Protein AF-A0A7T1MAU2-F1 (afdb_monomer_lite)

Foldseek 3Di:
DPDPVVLQVLQLDPVSVLVLLLVVLCQLCCPLVVDNDPVVCVSPPDAWKWWKWFQAPVSGIDIDIDDPDDSPPQRDQVSVLCCQVPPVCVRRVNNPPPDRDDTDDQDDPVSVLCRQQVRHDPPGMDISPSSTDDDDPPD

Sequence (139 aa):
MGSYNYYKRRRSDIDSMSTDNQHMRSLIIRRHYGIQRLNQAWRSAPPPMLFFVEEGKDVQLHGHLLLPKPLGKYDSVECMTAEWKLYMTKHAKCLSRQRPPHVCSVTDAVGLIGYLTKETSSQRMALDVMASNFVSPSF

Radius of gyration: 15.32 Å; chains: 1; bounding box: 46×35×36 Å

pLDDT: mean 79.44, std 11.96, range [35.38, 93.56]

Structure (mmCIF, N/CA/C/O backbone):
data_AF-A0A7T1MAU2-F1
#
_entry.id   AF-A0A7T1MAU2-F1
#
loop_
_atom_site.group_PDB
_atom_site.id
_atom_site.type_symbol
_atom_site.label_atom_id
_atom_site.label_alt_id
_atom_site.label_comp_id
_atom_site.label_asym_id
_atom_site.label_entity_id
_atom_site.label_seq_id
_atom_site.pdbx_PDB_ins_code
_atom_site.Cartn_x
_atom_site.Cartn_y
_atom_site.Cartn_z
_atom_site.occupancy
_atom_site.B_iso_or_equiv
_atom_site.auth_seq_id
_atom_site.auth_comp_id
_atom_site.auth_asym_id
_atom_site.auth_atom_id
_atom_site.pdbx_PDB_model_num
ATOM 1 N N . MET A 1 1 ? 28.168 9.758 0.255 1.00 43.44 1 MET A N 1
ATOM 2 C CA . MET A 1 1 ? 27.524 9.267 -0.991 1.00 43.44 1 MET A CA 1
ATOM 3 C C . MET A 1 1 ? 26.687 7.975 -0.798 1.00 43.44 1 MET A C 1
ATOM 5 O O . MET A 1 1 ? 26.530 7.223 -1.747 1.00 43.44 1 MET A O 1
ATOM 9 N N . GLY A 1 2 ? 26.111 7.693 0.390 1.00 53.03 2 GLY A N 1
ATOM 10 C CA . GLY A 1 2 ? 25.666 6.320 0.741 1.00 53.03 2 GLY A CA 1
ATOM 11 C C . GLY A 1 2 ? 24.159 6.033 0.897 1.00 53.03 2 GLY A C 1
ATOM 12 O O . GLY A 1 2 ? 23.755 4.890 0.742 1.00 53.03 2 GLY A O 1
ATOM 13 N N . SER A 1 3 ? 23.295 7.021 1.171 1.00 55.84 3 SER A N 1
ATOM 14 C CA . SER A 1 3 ? 21.864 6.760 1.468 1.00 55.84 3 SER A CA 1
ATOM 15 C C . SER A 1 3 ? 20.927 6.928 0.264 1.00 55.84 3 SER A C 1
ATOM 17 O O . SER A 1 3 ? 19.944 6.199 0.150 1.00 55.84 3 SER A O 1
ATOM 19 N N . TYR A 1 4 ? 21.217 7.872 -0.635 1.00 57.12 4 TYR A N 1
ATOM 20 C CA . TYR A 1 4 ? 20.330 8.208 -1.757 1.00 57.12 4 TYR A CA 1
ATOM 21 C C . TYR A 1 4 ? 20.249 7.076 -2.796 1.00 57.12 4 TYR A C 1
ATOM 23 O O . TYR A 1 4 ? 19.180 6.783 -3.325 1.00 57.12 4 TYR A O 1
ATOM 31 N N . ASN A 1 5 ? 21.365 6.375 -3.017 1.00 68.50 5 ASN A N 1
ATOM 32 C CA . ASN A 1 5 ? 21.452 5.293 -3.998 1.00 68.50 5 ASN A CA 1
ATOM 33 C C . A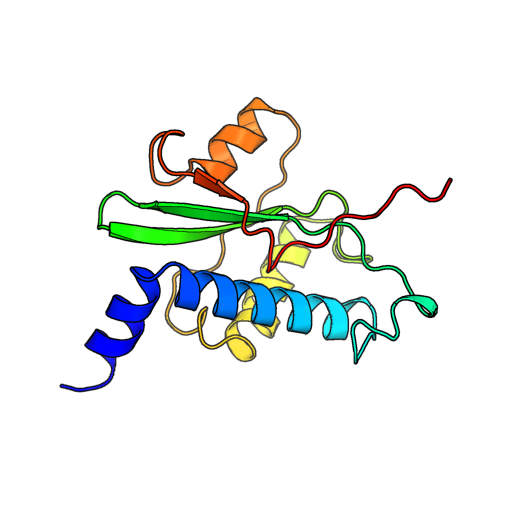SN A 1 5 ? 20.739 4.007 -3.536 1.00 68.50 5 ASN A C 1
ATOM 35 O O . ASN A 1 5 ? 20.188 3.280 -4.355 1.00 68.50 5 ASN A O 1
ATOM 39 N N . TYR A 1 6 ? 20.697 3.750 -2.222 1.00 76.00 6 TYR A N 1
ATOM 40 C CA . TYR A 1 6 ? 20.048 2.566 -1.648 1.00 76.00 6 TYR A CA 1
ATOM 41 C C . TYR A 1 6 ? 18.528 2.582 -1.858 1.00 76.00 6 TYR A C 1
ATOM 43 O O . TYR A 1 6 ? 17.970 1.650 -2.431 1.00 76.00 6 TYR A O 1
ATOM 51 N N . TYR A 1 7 ? 17.856 3.666 -1.454 1.00 72.56 7 TYR A N 1
ATOM 52 C CA . TYR A 1 7 ? 16.401 3.769 -1.608 1.00 72.56 7 TYR A CA 1
ATOM 53 C C . TYR A 1 7 ? 15.977 3.877 -3.073 1.00 72.56 7 TYR A C 1
ATOM 55 O O . TYR A 1 7 ? 14.920 3.369 -3.426 1.00 72.56 7 TYR A O 1
ATOM 63 N N . LYS A 1 8 ? 16.798 4.493 -3.935 1.00 75.19 8 LYS A N 1
ATOM 64 C CA . LYS A 1 8 ? 16.526 4.532 -5.376 1.00 75.19 8 LYS A CA 1
ATOM 65 C C . LYS A 1 8 ? 16.573 3.130 -5.995 1.00 75.19 8 LYS A C 1
ATOM 67 O O . LYS A 1 8 ? 15.644 2.773 -6.701 1.00 75.19 8 LYS A O 1
ATOM 72 N N . ARG A 1 9 ? 17.590 2.322 -5.664 1.00 79.62 9 ARG A N 1
ATOM 73 C CA . ARG A 1 9 ? 17.704 0.926 -6.128 1.00 79.62 9 ARG A CA 1
ATOM 74 C C . ARG A 1 9 ? 16.565 0.037 -5.636 1.00 79.62 9 ARG A C 1
ATOM 76 O O . ARG A 1 9 ? 16.027 -0.733 -6.415 1.00 79.62 9 ARG A O 1
ATOM 83 N N . ARG A 1 10 ? 16.163 0.171 -4.369 1.00 82.56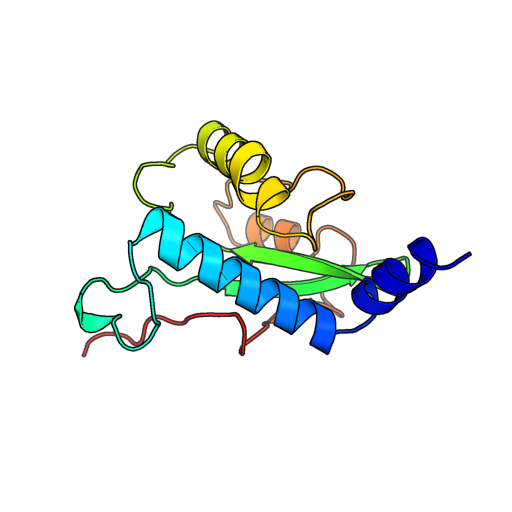 10 ARG A N 1
ATOM 84 C CA . ARG A 1 10 ? 15.008 -0.573 -3.835 1.00 82.56 10 ARG A CA 1
ATOM 85 C C . ARG A 1 10 ? 13.704 -0.245 -4.559 1.00 82.56 10 ARG A C 1
ATOM 87 O O . ARG A 1 10 ? 12.859 -1.111 -4.699 1.00 82.56 10 ARG A O 1
ATOM 94 N N . ARG A 1 11 ? 13.534 0.998 -5.015 1.00 77.88 11 ARG A N 1
ATOM 95 C CA . ARG A 1 11 ? 12.325 1.434 -5.734 1.00 77.88 11 ARG A CA 1
ATOM 96 C C . ARG A 1 11 ? 12.253 0.929 -7.169 1.00 77.88 11 ARG A C 1
ATOM 98 O O . ARG A 1 11 ? 11.183 0.987 -7.746 1.00 77.88 11 ARG A O 1
ATOM 105 N N . SER A 1 12 ? 13.353 0.460 -7.742 1.00 83.19 12 SER A N 1
ATOM 106 C CA . SER A 1 12 ? 13.364 -0.195 -9.054 1.00 83.19 12 SER A CA 1
ATOM 107 C C . SER A 1 12 ? 13.367 -1.723 -8.944 1.00 83.19 12 SER A C 1
ATOM 109 O O . SER A 1 12 ? 13.542 -2.401 -9.948 1.00 83.19 12 SER A O 1
ATOM 111 N N . ASP A 1 13 ? 13.241 -2.268 -7.731 1.00 87.31 13 ASP A N 1
ATOM 112 C CA . ASP A 1 13 ? 13.348 -3.697 -7.450 1.00 87.31 13 ASP A CA 1
ATOM 113 C C . ASP A 1 13 ? 12.010 -4.247 -6.946 1.00 87.31 13 ASP A C 1
ATOM 115 O O . ASP A 1 13 ? 11.477 -3.801 -5.925 1.00 87.31 13 ASP A O 1
ATOM 119 N N . ILE A 1 14 ? 11.455 -5.211 -7.682 1.00 87.56 14 ILE A N 1
ATOM 120 C CA . ILE A 1 14 ? 10.114 -5.748 -7.425 1.00 87.56 14 ILE A CA 1
ATOM 121 C C . ILE A 1 14 ? 10.048 -6.514 -6.101 1.00 87.56 14 ILE A C 1
ATOM 123 O O . ILE A 1 14 ? 9.069 -6.385 -5.366 1.00 87.56 14 ILE A O 1
ATOM 127 N N . ASP A 1 15 ? 11.117 -7.223 -5.739 1.00 89.44 15 ASP A N 1
ATOM 128 C CA . ASP A 1 15 ? 11.196 -7.990 -4.494 1.00 89.44 15 ASP A CA 1
ATOM 129 C C . ASP A 1 15 ? 11.262 -7.061 -3.277 1.00 89.44 15 ASP A C 1
ATOM 131 O O . ASP A 1 15 ? 10.584 -7.273 -2.262 1.00 89.44 15 ASP A O 1
ATOM 135 N N . SER A 1 16 ? 12.033 -5.976 -3.385 1.00 89.50 16 SER A N 1
ATOM 136 C CA . SER A 1 16 ? 12.057 -4.909 -2.385 1.00 89.50 16 SER A CA 1
ATOM 137 C C . SER A 1 16 ? 10.688 -4.249 -2.232 1.00 89.50 16 SER A C 1
ATOM 139 O O . SER A 1 16 ? 10.259 -4.039 -1.096 1.00 89.50 16 SER A O 1
ATOM 141 N N . MET A 1 17 ? 9.987 -3.970 -3.338 1.00 88.56 17 MET A N 1
ATOM 142 C CA . MET A 1 17 ? 8.627 -3.422 -3.305 1.00 88.56 17 MET A CA 1
ATOM 143 C C . MET A 1 17 ? 7.649 -4.392 -2.634 1.00 88.56 17 MET A C 1
ATOM 145 O O . MET A 1 17 ? 6.891 -3.980 -1.757 1.00 88.56 17 MET A O 1
ATOM 149 N N . SER A 1 18 ? 7.705 -5.685 -2.964 1.00 90.75 18 SER A N 1
ATOM 150 C CA . SER A 1 18 ? 6.831 -6.683 -2.339 1.00 90.75 18 SER A CA 1
ATOM 151 C C . SER A 1 18 ? 7.107 -6.845 -0.846 1.00 90.75 18 SER A C 1
ATOM 153 O O . SER A 1 18 ? 6.185 -6.936 -0.032 1.00 90.75 18 SER A O 1
ATOM 155 N N . THR A 1 19 ? 8.376 -6.787 -0.441 1.00 91.75 19 THR A N 1
ATOM 156 C CA . THR A 1 19 ? 8.757 -6.783 0.978 1.00 91.75 19 THR A CA 1
ATOM 157 C C . THR A 1 19 ? 8.182 -5.565 1.704 1.00 91.75 19 THR A C 1
ATOM 159 O O . THR A 1 19 ? 7.638 -5.689 2.806 1.00 91.75 19 THR A O 1
ATOM 162 N N . ASP A 1 20 ? 8.271 -4.387 1.083 1.00 89.69 20 ASP A N 1
ATOM 163 C CA . ASP A 1 20 ? 7.724 -3.155 1.638 1.00 89.69 20 ASP A CA 1
ATOM 164 C C . ASP A 1 20 ? 6.187 -3.255 1.739 1.00 89.69 20 ASP A C 1
ATOM 166 O O . ASP A 1 20 ? 5.638 -2.996 2.810 1.00 89.69 20 ASP A O 1
ATOM 170 N N . ASN A 1 21 ? 5.490 -3.746 0.708 1.00 91.75 21 ASN A N 1
ATOM 171 C CA . ASN A 1 21 ? 4.040 -3.984 0.721 1.00 91.75 21 ASN A CA 1
ATOM 172 C C . ASN A 1 21 ? 3.606 -4.974 1.820 1.00 91.75 21 ASN A C 1
ATOM 174 O O . ASN A 1 21 ? 2.644 -4.723 2.550 1.00 91.75 21 ASN A O 1
ATOM 178 N N . GLN A 1 22 ? 4.335 -6.075 2.020 1.00 90.62 22 GLN A N 1
ATOM 179 C CA . GLN A 1 22 ? 4.073 -7.021 3.115 1.00 90.62 22 GLN A CA 1
ATOM 180 C C . GLN A 1 22 ? 4.235 -6.367 4.494 1.00 90.62 22 GLN A C 1
ATOM 182 O O . GLN A 1 22 ? 3.467 -6.645 5.429 1.00 90.62 22 GLN A O 1
ATOM 187 N N . HIS A 1 23 ? 5.218 -5.474 4.633 1.00 90.50 23 HIS A N 1
ATOM 188 C CA . HIS A 1 23 ? 5.395 -4.676 5.838 1.00 90.50 23 HIS A CA 1
ATOM 189 C C . HIS A 1 23 ? 4.213 -3.718 6.054 1.00 90.50 23 HIS A C 1
ATOM 191 O O . HIS A 1 23 ? 3.687 -3.653 7.171 1.00 90.50 23 HIS A O 1
ATOM 197 N N . MET A 1 24 ? 3.732 -3.060 4.992 1.00 90.31 24 MET A N 1
ATOM 198 C CA . MET A 1 24 ? 2.532 -2.213 5.022 1.00 90.31 24 MET A CA 1
ATOM 199 C C . MET A 1 24 ? 1.309 -2.990 5.495 1.00 90.31 24 MET A C 1
ATOM 201 O O . MET A 1 24 ? 0.665 -2.581 6.463 1.00 90.31 24 MET A O 1
ATOM 205 N N . ARG A 1 25 ? 1.034 -4.149 4.881 1.00 89.50 25 ARG A N 1
ATOM 206 C CA . ARG A 1 25 ? -0.043 -5.056 5.298 1.00 89.50 25 ARG A CA 1
ATOM 207 C C . ARG A 1 25 ? 0.048 -5.350 6.795 1.00 89.50 25 ARG A C 1
ATOM 209 O O . ARG A 1 25 ? -0.933 -5.226 7.523 1.00 89.50 25 ARG A O 1
ATOM 216 N N . SER A 1 26 ? 1.236 -5.712 7.273 1.00 88.00 26 SER A N 1
ATOM 217 C CA . SER A 1 26 ? 1.458 -6.085 8.675 1.00 88.00 26 SER A CA 1
ATOM 218 C C . SER A 1 26 ? 1.239 -4.921 9.648 1.00 88.00 26 SER A C 1
ATOM 220 O O . SER A 1 26 ? 0.811 -5.129 10.784 1.00 88.00 26 SER A O 1
ATOM 222 N N . LEU A 1 27 ? 1.550 -3.689 9.243 1.00 89.62 27 LEU A N 1
ATOM 223 C CA . LEU A 1 27 ? 1.255 -2.490 10.028 1.00 89.62 27 LEU A CA 1
ATOM 224 C C . LEU A 1 27 ? -0.251 -2.217 10.086 1.00 89.62 27 LEU A C 1
ATOM 226 O O . LEU A 1 27 ? -0.777 -2.050 11.184 1.00 89.62 27 LEU A O 1
ATOM 230 N N . ILE A 1 28 ? -0.940 -2.253 8.941 1.00 88.00 28 ILE A N 1
ATOM 231 C CA . ILE A 1 28 ? -2.392 -2.030 8.851 1.00 88.00 28 ILE A CA 1
ATOM 232 C C . ILE A 1 28 ? -3.140 -3.045 9.720 1.00 88.00 28 ILE A C 1
ATOM 234 O O . ILE A 1 28 ? -3.952 -2.673 10.566 1.00 88.00 28 ILE A O 1
ATOM 238 N N . ILE A 1 29 ? -2.814 -4.330 9.568 1.00 85.38 29 ILE A N 1
ATOM 239 C CA . ILE A 1 29 ? -3.449 -5.426 10.307 1.00 85.38 29 ILE A CA 1
ATOM 240 C C . ILE A 1 29 ? -3.283 -5.250 11.821 1.00 85.38 29 ILE A C 1
ATOM 242 O O . ILE A 1 29 ? -4.259 -5.315 12.571 1.00 85.38 29 ILE A O 1
ATOM 246 N N . ARG A 1 30 ? -2.062 -4.958 12.283 1.00 86.12 30 ARG A N 1
ATOM 247 C CA . ARG A 1 30 ? -1.795 -4.730 13.710 1.00 86.12 30 ARG A CA 1
ATOM 248 C C . ARG A 1 30 ? -2.528 -3.508 14.246 1.00 86.12 30 ARG A C 1
ATOM 250 O O . ARG A 1 30 ? -3.086 -3.565 15.338 1.00 86.12 30 ARG A O 1
ATOM 257 N N . ARG A 1 31 ? -2.517 -2.411 13.488 1.00 86.25 31 ARG A N 1
ATOM 258 C CA . ARG A 1 31 ? -3.059 -1.116 13.905 1.00 86.25 31 ARG A CA 1
ATOM 259 C C . ARG A 1 31 ? -4.583 -1.105 13.966 1.00 86.25 31 ARG A C 1
ATOM 261 O O . ARG A 1 31 ? -5.132 -0.563 14.923 1.00 86.25 31 ARG A O 1
ATOM 268 N N . HIS A 1 32 ? -5.239 -1.674 12.958 1.00 83.88 32 HIS A N 1
ATOM 269 C CA . HIS A 1 32 ? -6.687 -1.552 12.770 1.00 83.88 32 HIS A CA 1
ATOM 270 C C . HIS A 1 32 ? -7.471 -2.780 13.227 1.00 83.88 32 HIS A C 1
ATOM 272 O O . HIS A 1 32 ? -8.636 -2.642 13.586 1.00 83.88 32 HIS A O 1
ATOM 278 N N . TYR A 1 33 ? -6.841 -3.956 13.268 1.00 79.38 33 TYR A N 1
ATOM 279 C CA . TYR A 1 33 ? -7.518 -5.211 13.616 1.00 79.38 33 TYR A CA 1
ATOM 280 C C . TYR A 1 33 ? -6.970 -5.851 14.893 1.00 79.38 33 TYR A C 1
ATOM 282 O O . TYR A 1 33 ? -7.498 -6.863 15.342 1.00 79.38 33 TYR A O 1
ATOM 290 N N . GLY A 1 34 ? -5.911 -5.290 15.492 1.00 78.56 34 GLY A N 1
ATOM 291 C CA . GLY A 1 34 ? -5.298 -5.826 16.713 1.00 78.56 34 GLY A CA 1
ATOM 292 C C . GLY A 1 34 ? -4.626 -7.193 16.527 1.00 78.56 34 GLY A C 1
ATOM 293 O O . GLY A 1 34 ? -4.253 -7.841 17.504 1.00 78.56 34 GLY A O 1
ATOM 294 N N . ILE A 1 35 ? -4.454 -7.645 15.283 1.00 78.75 35 ILE A N 1
ATOM 295 C CA . ILE A 1 35 ? -3.890 -8.956 14.959 1.00 78.75 35 ILE A CA 1
ATOM 296 C C . ILE A 1 35 ? -2.367 -8.829 14.940 1.00 78.75 35 ILE A C 1
ATOM 298 O O . ILE A 1 35 ? -1.786 -8.230 14.036 1.00 78.75 35 ILE A O 1
ATOM 302 N N . GLN A 1 36 ? -1.701 -9.397 15.943 1.00 74.38 36 GLN A N 1
ATOM 303 C CA . GLN A 1 36 ? -0.239 -9.343 16.051 1.00 74.38 36 GLN A CA 1
ATOM 304 C C . GLN A 1 36 ? 0.467 -10.326 15.113 1.00 74.38 36 GLN A C 1
ATOM 306 O O . GLN A 1 36 ? 1.610 -10.086 14.720 1.00 74.38 36 GLN A O 1
ATOM 311 N N . ARG A 1 37 ? -0.200 -11.433 14.765 1.00 68.06 37 ARG A N 1
ATOM 312 C CA . ARG A 1 37 ? 0.319 -12.500 13.900 1.00 68.06 37 ARG A CA 1
ATOM 313 C C . ARG A 1 37 ? -0.790 -12.996 12.974 1.00 68.06 37 ARG A C 1
ATOM 315 O O . ARG A 1 37 ? -1.906 -13.201 13.433 1.00 68.06 37 ARG A O 1
ATOM 322 N N . LEU A 1 38 ? -0.486 -13.235 11.696 1.00 63.12 38 LEU A N 1
ATOM 323 C CA . LEU A 1 38 ? -1.479 -13.686 10.702 1.00 63.12 38 LEU A CA 1
ATOM 324 C C . LEU A 1 38 ? -2.138 -15.028 11.070 1.00 63.12 38 LEU A C 1
ATOM 326 O O . LEU A 1 38 ? -3.307 -15.237 10.771 1.00 63.12 38 LEU A O 1
ATOM 330 N N . ASN A 1 39 ? -1.444 -15.899 11.808 1.00 65.50 39 ASN A N 1
ATOM 331 C CA . ASN A 1 39 ? -2.020 -17.142 12.335 1.00 65.50 39 ASN A CA 1
ATOM 332 C C . ASN A 1 39 ? -3.052 -16.928 13.466 1.00 65.50 39 ASN A C 1
ATOM 334 O O . ASN A 1 39 ? -3.638 -17.892 13.949 1.00 65.50 39 ASN A O 1
ATOM 338 N N . GLN A 1 40 ? -3.287 -15.682 13.891 1.00 63.56 40 GLN A N 1
ATOM 339 C CA . GLN A 1 40 ? -4.366 -15.290 14.801 1.00 63.56 40 GLN A CA 1
ATOM 340 C C . GLN A 1 40 ? -5.593 -14.728 14.066 1.00 63.56 40 GLN A C 1
ATOM 342 O O . GLN A 1 40 ? -6.472 -14.163 14.713 1.00 63.56 40 GLN A O 1
ATOM 347 N N . ALA A 1 41 ? -5.686 -14.896 12.739 1.00 59.91 41 ALA A N 1
ATOM 348 C CA . ALA A 1 41 ? -6.836 -14.459 11.936 1.00 59.91 41 ALA A CA 1
ATOM 349 C C . ALA A 1 41 ? -8.183 -15.055 12.400 1.00 59.91 41 ALA A C 1
ATOM 351 O O . ALA A 1 41 ? -9.237 -14.515 12.089 1.00 59.91 41 ALA A O 1
ATOM 352 N N . TRP A 1 42 ? -8.165 -16.117 13.213 1.00 60.47 42 TRP A N 1
ATOM 353 C CA . TRP A 1 42 ? -9.349 -16.657 13.889 1.00 60.47 42 TRP A CA 1
ATOM 354 C C . TRP A 1 42 ? -9.988 -15.692 14.906 1.00 60.47 42 TRP A C 1
ATOM 356 O O . TRP A 1 42 ? -11.150 -15.866 15.253 1.00 60.47 42 TRP A O 1
ATOM 366 N N . ARG A 1 43 ? -9.259 -14.678 15.400 1.00 60.38 43 ARG A N 1
ATOM 367 C CA . ARG A 1 43 ? -9.797 -13.654 16.322 1.00 60.38 43 ARG A CA 1
ATOM 368 C C . ARG A 1 43 ? -10.527 -12.524 15.603 1.00 60.38 43 ARG A C 1
ATOM 370 O O . ARG A 1 43 ? -11.369 -11.865 16.200 1.00 60.38 43 ARG A O 1
ATOM 377 N N . SER A 1 44 ? -10.139 -12.259 14.362 1.00 62.94 44 SER A N 1
ATOM 378 C CA . SER A 1 44 ? -10.689 -11.219 13.499 1.00 62.94 44 SER A CA 1
ATOM 379 C C . SER A 1 44 ? -10.149 -11.468 12.094 1.00 62.94 44 SER A C 1
ATOM 381 O O . SER A 1 44 ? -8.936 -11.596 11.918 1.00 62.94 44 SER A O 1
ATOM 383 N N . ALA A 1 45 ? -11.027 -11.570 11.098 1.00 68.75 45 ALA A N 1
ATOM 384 C CA . ALA A 1 45 ? -10.602 -11.680 9.711 1.00 68.75 45 ALA A CA 1
ATOM 385 C C . ALA A 1 45 ? -10.368 -10.261 9.165 1.00 68.75 45 ALA A C 1
ATOM 387 O O . ALA A 1 45 ? -11.325 -9.483 9.086 1.00 68.75 45 ALA A O 1
ATOM 388 N N . PRO A 1 46 ? -9.129 -9.879 8.799 1.00 72.31 46 PRO A N 1
ATOM 389 C CA . PRO A 1 46 ? -8.916 -8.606 8.127 1.00 72.31 46 PRO A CA 1
ATOM 390 C C . PRO A 1 46 ? -9.653 -8.632 6.776 1.00 72.31 46 PRO A C 1
ATOM 392 O O . PRO A 1 46 ? -9.692 -9.685 6.127 1.00 72.31 46 PRO A O 1
ATOM 395 N N . PRO A 1 47 ? -10.236 -7.507 6.323 1.00 75.75 47 PRO A N 1
ATOM 396 C CA . PRO A 1 47 ? -10.855 -7.436 5.010 1.00 75.75 47 PRO A CA 1
ATOM 397 C C . PRO A 1 47 ? -9.802 -7.690 3.928 1.00 75.75 47 PRO A C 1
ATOM 399 O O . PRO A 1 47 ? -8.598 -7.586 4.202 1.00 75.75 47 PRO A O 1
ATOM 402 N N . PRO A 1 48 ? -10.232 -7.995 2.692 1.00 85.06 48 PRO A N 1
ATOM 403 C CA . PRO A 1 48 ? -9.291 -8.126 1.598 1.00 85.06 48 PRO A CA 1
ATOM 404 C C . PRO A 1 48 ? -8.485 -6.833 1.447 1.00 85.06 48 PRO A C 1
ATOM 406 O O . PRO A 1 48 ? -9.037 -5.738 1.538 1.00 85.06 48 PRO A O 1
ATOM 409 N N . MET A 1 49 ? -7.187 -6.958 1.215 1.00 89.94 49 MET A N 1
ATOM 410 C CA . MET A 1 49 ? -6.314 -5.851 0.840 1.00 89.94 49 MET A CA 1
ATOM 411 C C . MET A 1 49 ? -5.513 -6.315 -0.361 1.00 89.94 49 MET A C 1
ATOM 413 O O . MET A 1 49 ? -4.836 -7.345 -0.309 1.00 89.94 49 MET A O 1
ATOM 417 N N . LEU A 1 50 ? -5.632 -5.570 -1.453 1.00 92.19 50 LEU A N 1
AT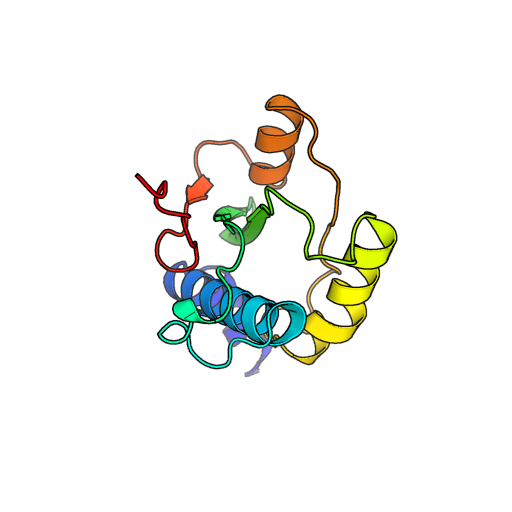OM 418 C CA . LEU A 1 50 ? -4.998 -5.921 -2.713 1.00 92.19 50 LEU A CA 1
ATOM 419 C C . LEU A 1 50 ? -3.885 -4.920 -2.978 1.00 92.19 50 LEU A C 1
ATOM 421 O O . LEU A 1 50 ? -4.133 -3.719 -3.095 1.00 92.19 50 LEU A O 1
ATOM 425 N N . PHE A 1 51 ? -2.662 -5.426 -3.032 1.00 93.56 51 PHE A N 1
ATOM 426 C CA . PHE A 1 51 ? -1.485 -4.639 -3.357 1.00 93.56 51 PHE A CA 1
ATOM 427 C C . PHE A 1 51 ? -1.159 -4.834 -4.829 1.00 93.56 51 PHE A C 1
ATOM 429 O O . PHE A 1 51 ? -1.061 -5.965 -5.299 1.00 93.56 51 PHE A O 1
ATOM 436 N N . PHE A 1 52 ? -0.966 -3.737 -5.547 1.00 91.75 52 PHE A N 1
ATOM 437 C CA . PHE A 1 52 ? -0.504 -3.754 -6.927 1.00 91.75 52 PHE A CA 1
ATOM 438 C C . PHE A 1 52 ? 0.804 -2.991 -7.033 1.00 91.75 52 PHE A C 1
ATOM 440 O O . PHE A 1 52 ? 1.077 -2.076 -6.254 1.00 91.75 52 PHE A O 1
ATOM 447 N N . VAL A 1 53 ? 1.605 -3.373 -8.015 1.00 89.88 53 VAL A N 1
ATOM 448 C CA . VAL A 1 53 ? 2.824 -2.674 -8.384 1.00 89.88 53 VAL A CA 1
ATOM 449 C C . VAL A 1 53 ? 2.701 -2.226 -9.831 1.00 89.88 53 VAL A C 1
ATOM 451 O O . VAL A 1 53 ? 2.352 -3.017 -10.702 1.00 89.88 53 VAL A O 1
ATOM 454 N N . GLU A 1 54 ? 2.984 -0.953 -10.071 1.00 87.69 54 GLU A N 1
ATOM 455 C CA . GLU A 1 54 ? 3.023 -0.331 -11.390 1.00 87.69 54 GLU A CA 1
ATOM 456 C C . GLU A 1 54 ? 4.445 0.167 -11.671 1.00 87.69 54 GLU A C 1
ATOM 458 O O . GLU A 1 54 ? 5.031 0.859 -10.840 1.00 87.69 54 GLU A O 1
ATOM 463 N N . GLU A 1 55 ? 5.023 -0.148 -12.828 1.00 83.00 55 GLU A N 1
ATOM 464 C CA . GLU A 1 55 ? 6.301 0.448 -13.233 1.00 83.00 55 GLU A CA 1
ATOM 465 C C . GLU A 1 55 ? 6.080 1.823 -13.869 1.00 83.00 55 GLU A C 1
ATOM 467 O O . GLU A 1 55 ? 5.521 1.903 -14.954 1.00 83.00 55 GLU A O 1
ATOM 472 N N . GLY A 1 56 ? 6.552 2.880 -13.203 1.00 75.12 56 GLY A N 1
ATOM 473 C CA . GLY A 1 56 ? 6.533 4.286 -13.613 1.00 75.12 56 GLY A CA 1
ATOM 474 C C . GLY A 1 56 ? 7.410 4.616 -14.828 1.00 75.12 56 GLY A C 1
ATOM 475 O O . GLY A 1 56 ? 8.337 3.882 -15.173 1.00 75.12 56 GLY A O 1
ATOM 476 N N . LYS A 1 57 ? 7.196 5.796 -15.432 1.00 69.75 57 LYS A N 1
ATOM 477 C CA . LYS A 1 57 ? 7.976 6.286 -16.596 1.00 69.75 57 LYS A CA 1
ATOM 478 C C . LYS A 1 57 ? 9.488 6.390 -16.341 1.00 69.75 57 LYS A C 1
ATOM 480 O O . LYS A 1 57 ? 10.268 6.254 -17.276 1.00 69.75 57 LYS A O 1
ATOM 485 N N . ASP A 1 58 ? 9.893 6.581 -15.085 1.00 67.50 58 ASP A N 1
ATOM 486 C CA . ASP A 1 58 ? 11.294 6.734 -14.667 1.00 67.50 58 ASP A CA 1
ATOM 487 C C . ASP A 1 58 ? 11.922 5.429 -14.122 1.00 67.50 58 ASP A C 1
ATOM 489 O O . ASP A 1 58 ? 12.871 5.483 -13.333 1.00 67.50 58 ASP A O 1
ATOM 493 N N . VAL A 1 59 ? 11.386 4.253 -14.491 1.00 68.62 59 VAL A N 1
ATOM 494 C CA . VAL A 1 59 ? 11.818 2.918 -13.997 1.00 68.62 59 VAL A CA 1
ATOM 495 C C . VAL A 1 59 ? 11.639 2.764 -12.473 1.00 68.62 59 VAL A C 1
ATOM 497 O O . VAL A 1 59 ? 12.239 1.912 -11.818 1.00 68.62 59 VAL A O 1
ATOM 500 N N . GLN A 1 60 ? 10.826 3.629 -11.862 1.00 77.94 60 GLN A N 1
ATOM 501 C CA . GLN A 1 60 ? 10.463 3.532 -10.451 1.00 77.94 60 GLN A CA 1
ATOM 502 C C . GLN A 1 60 ? 9.153 2.778 -10.330 1.00 77.94 60 GLN A C 1
ATOM 504 O O . GLN A 1 60 ? 8.179 3.114 -10.990 1.00 77.94 60 GLN A O 1
ATOM 509 N N . LEU A 1 61 ? 9.125 1.778 -9.464 1.00 84.81 61 LEU A N 1
ATOM 510 C CA . LEU A 1 61 ? 7.917 1.057 -9.123 1.00 84.81 61 LEU A CA 1
ATOM 511 C C . LEU A 1 61 ? 7.061 1.908 -8.176 1.00 84.81 61 LEU A C 1
ATOM 513 O O . LEU A 1 61 ? 7.564 2.525 -7.230 1.00 84.81 61 LEU A O 1
ATOM 517 N N . HIS A 1 62 ? 5.757 1.895 -8.412 1.00 85.94 62 HIS A N 1
ATOM 518 C CA . HIS A 1 62 ? 4.726 2.530 -7.608 1.00 85.94 62 HIS A CA 1
ATOM 519 C C . HIS A 1 62 ? 3.852 1.449 -6.982 1.00 85.94 62 HIS A C 1
ATOM 521 O O . HIS A 1 62 ? 3.371 0.550 -7.666 1.00 85.94 62 HIS A O 1
ATOM 527 N N . GLY A 1 63 ? 3.672 1.528 -5.665 1.00 88.50 63 GLY A N 1
ATOM 528 C CA . GLY A 1 63 ? 2.773 0.647 -4.932 1.00 88.50 63 GLY A CA 1
ATOM 529 C C . GLY A 1 63 ? 1.376 1.249 -4.857 1.00 88.50 63 GLY A C 1
ATOM 530 O O . GLY A 1 63 ? 1.217 2.407 -4.467 1.00 88.50 63 GLY A O 1
ATOM 531 N N . HIS A 1 64 ? 0.372 0.442 -5.171 1.00 91.62 64 HIS A N 1
ATOM 532 C CA . HIS A 1 64 ? -1.039 0.773 -5.019 1.00 91.62 64 HIS A CA 1
ATOM 533 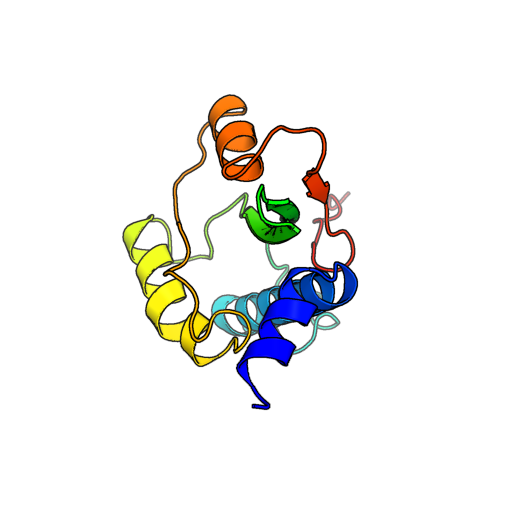C C . HIS A 1 64 ? -1.664 -0.165 -3.995 1.00 91.62 64 HIS A C 1
ATOM 535 O O . HIS A 1 64 ? -1.417 -1.369 -4.017 1.00 91.62 64 HIS A O 1
ATOM 541 N N . LEU A 1 65 ? -2.491 0.380 -3.109 1.00 92.19 65 LEU A N 1
ATOM 542 C CA . LEU A 1 65 ? -3.242 -0.397 -2.131 1.00 92.19 65 LEU A CA 1
ATOM 543 C C . LEU A 1 65 ? -4.729 -0.164 -2.360 1.00 92.19 65 LEU A C 1
ATOM 545 O O . LEU A 1 65 ? -5.232 0.936 -2.136 1.00 92.19 65 LEU A O 1
ATOM 549 N N . LEU A 1 66 ? -5.431 -1.222 -2.748 1.00 91.75 66 LEU A N 1
ATOM 550 C CA . LEU A 1 66 ? -6.878 -1.225 -2.847 1.00 91.75 66 LEU A CA 1
ATOM 551 C C . LEU A 1 66 ? -7.493 -1.856 -1.598 1.00 91.75 66 LEU A C 1
ATOM 553 O O . LEU A 1 66 ? -7.173 -2.985 -1.215 1.00 91.75 66 LEU A O 1
ATOM 557 N N . LEU A 1 67 ? -8.420 -1.115 -0.998 1.00 88.62 67 LEU A N 1
ATOM 558 C CA . LEU A 1 67 ? -9.220 -1.533 0.144 1.00 88.62 67 LEU A CA 1
ATOM 559 C C . LEU A 1 67 ? -10.687 -1.608 -0.301 1.00 88.62 67 LEU A C 1
ATOM 561 O O . LEU A 1 67 ? -11.331 -0.567 -0.420 1.00 88.62 67 LEU A O 1
ATOM 565 N N . PRO A 1 68 ? -11.247 -2.808 -0.545 1.00 83.00 68 PRO A N 1
ATOM 566 C CA . PRO A 1 68 ? -12.648 -2.967 -0.945 1.00 83.00 68 PRO A CA 1
ATOM 567 C C . PRO A 1 68 ? -13.641 -2.514 0.128 1.00 83.00 68 PRO A C 1
ATOM 569 O O . PRO A 1 68 ? -14.810 -2.278 -0.162 1.00 83.00 68 PRO A O 1
ATOM 572 N N . LYS A 1 69 ? -13.189 -2.433 1.384 1.00 78.38 69 LYS A N 1
ATOM 573 C CA . LYS A 1 69 ? -13.941 -1.866 2.499 1.00 78.38 69 LYS A CA 1
ATOM 574 C C . LYS A 1 69 ? -13.038 -0.926 3.300 1.00 78.38 69 LYS A C 1
ATOM 576 O O . LYS A 1 69 ? -11.859 -1.249 3.472 1.00 78.38 69 LYS A O 1
ATOM 581 N N . PRO A 1 70 ? -13.573 0.188 3.824 1.00 73.12 70 PRO A N 1
ATOM 582 C CA . PRO A 1 70 ? -12.821 1.072 4.706 1.00 73.12 70 PRO A CA 1
ATOM 583 C C . PRO A 1 70 ? -12.313 0.348 5.965 1.00 73.12 70 PRO A C 1
ATOM 585 O O . PRO A 1 70 ? -12.895 -0.644 6.414 1.00 73.12 70 PRO A O 1
ATOM 588 N N . LEU A 1 71 ? -11.228 0.855 6.562 1.00 74.88 71 LEU A N 1
ATOM 589 C CA . LEU A 1 71 ? -10.569 0.258 7.735 1.00 74.88 71 LEU A CA 1
ATOM 590 C C . LEU A 1 71 ? -11.339 0.548 9.036 1.00 74.88 71 LEU A C 1
ATOM 592 O O . LEU A 1 71 ? -10.851 1.238 9.930 1.00 74.88 71 LEU A O 1
ATOM 596 N N . GLY A 1 72 ? -12.563 0.041 9.163 1.00 71.62 72 GLY A N 1
ATOM 597 C CA . GLY A 1 72 ? -13.414 0.303 10.326 1.00 71.62 72 GLY A CA 1
ATOM 598 C C . GLY A 1 72 ? -13.844 1.771 10.384 1.00 71.62 72 GLY A C 1
ATOM 599 O O . GLY A 1 72 ? -14.612 2.211 9.541 1.00 71.62 72 GLY A O 1
ATOM 600 N N . LYS A 1 73 ? -13.338 2.531 11.365 1.00 70.19 73 LYS A N 1
ATOM 601 C CA . LYS A 1 73 ? -13.742 3.926 11.650 1.00 70.19 73 LYS A CA 1
ATOM 602 C C . LYS A 1 73 ? -13.211 4.996 10.679 1.00 70.19 73 LYS A C 1
ATOM 604 O O . LYS A 1 73 ? -13.417 6.177 10.923 1.00 70.19 73 LYS A O 1
ATOM 609 N N . TYR A 1 74 ? -12.441 4.606 9.665 1.00 74.44 74 TYR A N 1
ATOM 610 C CA . TYR A 1 74 ? -11.876 5.523 8.669 1.00 74.44 74 TYR A CA 1
ATOM 611 C C . TYR A 1 74 ? -12.710 5.422 7.393 1.00 74.44 74 TYR A C 1
ATOM 613 O O . TYR A 1 74 ? -12.284 4.793 6.431 1.00 74.44 74 TYR A O 1
ATOM 621 N N . ASP A 1 75 ? -13.921 5.969 7.435 1.00 77.69 75 ASP A N 1
ATOM 622 C CA . ASP A 1 75 ? -14.947 5.886 6.388 1.00 77.69 75 ASP A CA 1
ATOM 623 C C . ASP A 1 75 ? -14.886 7.029 5.360 1.00 77.69 75 ASP A C 1
ATOM 625 O O . ASP A 1 75 ? -15.574 6.979 4.343 1.00 77.69 75 ASP A O 1
ATOM 629 N N . SER A 1 76 ? -14.024 8.022 5.587 1.00 84.38 76 SER A N 1
ATOM 630 C CA . SER A 1 76 ? -13.789 9.148 4.682 1.00 84.38 76 SER A CA 1
ATOM 631 C C . SER A 1 76 ? -12.358 9.183 4.143 1.00 84.38 76 SER A C 1
ATOM 633 O O . SER A 1 76 ? -11.403 8.697 4.766 1.00 84.38 76 SER A O 1
ATOM 635 N N . VAL A 1 77 ? -12.196 9.807 2.973 1.00 86.94 77 VAL A N 1
ATOM 636 C CA . VAL A 1 77 ? -10.887 10.031 2.344 1.00 86.94 77 VAL A CA 1
ATOM 637 C C . VAL A 1 77 ? -9.998 10.873 3.256 1.00 86.94 77 VAL A C 1
ATOM 639 O O . VAL A 1 77 ? -8.809 10.587 3.391 1.00 86.94 77 VAL A O 1
ATOM 642 N N . GLU A 1 78 ? -10.563 11.867 3.934 1.00 87.88 78 GLU A N 1
ATOM 643 C CA . GLU A 1 78 ? -9.861 12.773 4.839 1.00 87.88 78 GLU A CA 1
ATOM 644 C C . GLU A 1 78 ? -9.290 12.019 6.043 1.00 87.88 78 GLU A C 1
ATOM 646 O O . GLU A 1 78 ? -8.096 12.130 6.341 1.00 87.88 78 GLU A O 1
ATOM 651 N N . CYS A 1 79 ? -10.113 11.200 6.707 1.00 87.12 79 CYS A N 1
ATOM 652 C CA . CYS A 1 79 ? -9.679 10.397 7.848 1.00 87.12 79 CYS A CA 1
ATOM 653 C C . CYS A 1 79 ? -8.599 9.391 7.440 1.00 87.12 79 CYS A C 1
ATOM 655 O O . CYS A 1 79 ? -7.596 9.234 8.143 1.00 87.12 79 CYS A O 1
ATOM 657 N N . MET A 1 80 ? -8.774 8.734 6.293 1.00 87.06 80 MET A N 1
ATOM 658 C CA . MET A 1 80 ? -7.816 7.748 5.803 1.00 87.06 80 MET A CA 1
ATOM 659 C C . MET A 1 80 ? -6.496 8.413 5.374 1.00 87.06 80 MET A C 1
ATOM 661 O O . MET A 1 80 ? -5.420 7.906 5.690 1.00 87.06 80 MET A O 1
ATOM 665 N N . THR A 1 81 ? -6.554 9.599 4.759 1.00 88.31 81 THR A N 1
ATOM 666 C CA . THR A 1 81 ? -5.375 10.425 4.438 1.00 88.31 81 THR A CA 1
ATOM 667 C C . THR A 1 81 ? -4.613 10.827 5.697 1.00 88.31 81 THR A C 1
ATOM 669 O O . THR A 1 81 ? -3.383 10.745 5.730 1.00 88.31 81 THR A O 1
ATOM 672 N N . ALA A 1 82 ? -5.322 11.245 6.749 1.00 87.12 82 ALA A N 1
ATOM 673 C CA . ALA A 1 82 ? -4.708 11.628 8.014 1.00 87.12 82 ALA A CA 1
ATOM 674 C C . ALA A 1 82 ? -3.990 10.445 8.686 1.00 87.12 82 ALA A C 1
ATOM 676 O O . ALA A 1 82 ? -2.838 10.598 9.097 1.00 87.12 82 ALA A O 1
ATOM 677 N N . GLU A 1 83 ? -4.612 9.260 8.743 1.00 85.06 83 GLU A N 1
ATOM 678 C CA . GLU A 1 83 ? -3.973 8.049 9.288 1.00 85.06 83 GLU A CA 1
ATOM 679 C C . GLU A 1 83 ? -2.719 7.672 8.487 1.00 85.06 83 GLU A C 1
ATOM 681 O O . GLU A 1 83 ? -1.654 7.432 9.065 1.00 85.06 83 GLU A O 1
ATOM 686 N N . TRP A 1 84 ? -2.813 7.695 7.153 1.00 84.75 84 TRP A N 1
ATOM 687 C CA . TRP A 1 84 ? -1.683 7.428 6.265 1.00 84.75 84 TRP A CA 1
ATOM 688 C C . TRP A 1 84 ? -0.531 8.405 6.491 1.00 84.75 84 TRP A C 1
ATOM 690 O O . TRP A 1 84 ? 0.624 7.994 6.639 1.00 84.75 84 TRP A O 1
ATOM 700 N N . LYS A 1 85 ? -0.835 9.702 6.574 1.00 83.62 85 LYS A N 1
ATOM 701 C CA . LYS A 1 85 ? 0.167 10.750 6.766 1.00 83.62 85 LYS A CA 1
ATOM 702 C C . LYS A 1 85 ? 0.812 10.694 8.149 1.00 83.62 85 LYS A C 1
ATOM 704 O O . LYS A 1 85 ? 2.015 10.912 8.232 1.00 83.62 85 LYS A O 1
ATOM 709 N N . LEU A 1 86 ? 0.053 10.431 9.211 1.00 83.81 86 LEU A N 1
ATOM 710 C CA . LEU A 1 86 ? 0.541 10.522 10.592 1.00 83.81 86 LEU A CA 1
ATOM 711 C C . LEU A 1 86 ? 1.166 9.221 11.097 1.00 83.81 86 LEU A C 1
ATOM 713 O O . LEU A 1 86 ? 2.265 9.235 11.653 1.00 83.81 86 LEU A O 1
ATOM 717 N N . TYR A 1 87 ? 0.463 8.103 10.933 1.00 86.31 87 TYR A N 1
ATOM 718 C CA . TYR A 1 87 ? 0.895 6.821 11.475 1.00 86.31 87 TYR A CA 1
ATOM 719 C C . TYR A 1 87 ? 1.801 6.100 10.479 1.00 86.31 87 TYR A C 1
ATOM 721 O O . TYR A 1 87 ? 2.944 5.758 10.788 1.00 86.31 87 TYR A O 1
ATOM 729 N N . MET A 1 88 ? 1.333 5.909 9.250 1.00 84.62 88 MET A N 1
ATOM 730 C CA . MET A 1 88 ? 2.027 5.014 8.331 1.00 84.62 88 MET A CA 1
ATOM 731 C C . MET A 1 88 ? 3.370 5.577 7.857 1.00 84.62 88 MET A C 1
ATOM 733 O O . MET A 1 88 ? 4.343 4.833 7.843 1.00 84.62 88 MET A O 1
ATOM 737 N N . THR A 1 89 ? 3.497 6.880 7.578 1.00 82.75 89 THR A N 1
ATOM 738 C CA . THR A 1 89 ? 4.811 7.471 7.227 1.00 82.75 89 THR A CA 1
ATOM 739 C C . THR A 1 89 ? 5.841 7.382 8.361 1.00 82.75 89 THR A C 1
ATOM 741 O O . THR A 1 89 ? 7.041 7.271 8.101 1.00 82.75 89 THR A O 1
ATOM 744 N N . LYS A 1 90 ? 5.385 7.407 9.622 1.00 84.50 90 LYS A N 1
ATOM 745 C CA . LYS A 1 90 ? 6.238 7.290 10.812 1.00 84.50 90 LYS A CA 1
ATOM 746 C C . LYS A 1 90 ? 6.729 5.859 11.018 1.00 84.50 90 LYS A C 1
ATOM 748 O O . LYS A 1 90 ? 7.855 5.657 11.472 1.00 84.50 90 LYS A O 1
ATOM 753 N N . HIS A 1 91 ? 5.888 4.876 10.706 1.00 86.25 91 HIS A N 1
ATOM 754 C CA . HIS A 1 91 ? 6.155 3.467 10.988 1.00 86.25 91 HIS A CA 1
ATOM 755 C C . HIS A 1 91 ? 6.675 2.675 9.780 1.00 86.25 91 HIS A C 1
ATOM 757 O O . HIS A 1 91 ? 7.349 1.667 9.977 1.00 86.25 91 HIS A O 1
ATOM 763 N N . ALA A 1 92 ? 6.449 3.150 8.554 1.00 84.81 92 ALA A N 1
ATOM 764 C CA . ALA A 1 92 ? 6.934 2.543 7.322 1.00 84.81 92 ALA A CA 1
ATOM 765 C C . ALA A 1 92 ? 8.028 3.405 6.676 1.00 84.81 92 ALA A C 1
ATOM 767 O O . ALA A 1 92 ? 7.765 4.411 6.014 1.00 84.81 92 ALA A O 1
ATOM 768 N N . LYS A 1 93 ? 9.291 2.990 6.828 1.00 78.56 93 LYS A N 1
ATOM 769 C CA . LYS A 1 93 ? 10.442 3.731 6.280 1.00 78.56 93 LYS A CA 1
ATOM 770 C C . LYS A 1 93 ? 10.424 3.838 4.752 1.00 78.56 93 LYS A C 1
ATOM 772 O O . LYS A 1 93 ? 10.965 4.812 4.236 1.00 78.56 93 LYS A O 1
ATOM 777 N N . CYS A 1 94 ? 9.798 2.896 4.045 1.00 77.19 94 CYS A N 1
ATOM 778 C CA . CYS A 1 94 ? 9.625 2.957 2.590 1.00 77.19 94 CYS A CA 1
ATOM 779 C C . CYS A 1 94 ? 8.824 4.194 2.142 1.00 77.19 94 CYS A C 1
ATOM 781 O O . CYS A 1 94 ? 9.124 4.766 1.095 1.00 77.19 94 CYS A O 1
ATOM 783 N N . LEU A 1 95 ? 7.901 4.670 2.986 1.00 75.50 95 LEU A N 1
ATOM 784 C CA . LEU A 1 95 ? 7.147 5.910 2.787 1.00 75.50 95 LEU A CA 1
ATOM 785 C C . LEU A 1 95 ? 7.870 7.149 3.331 1.00 75.50 95 LEU A C 1
ATOM 787 O O . LEU A 1 95 ? 7.572 8.278 2.936 1.00 75.50 95 LEU A O 1
ATOM 791 N N . SER A 1 96 ? 8.825 6.968 4.248 1.00 63.19 96 SER A N 1
ATOM 792 C CA . SER A 1 96 ? 9.610 8.084 4.774 1.00 63.19 96 SER A CA 1
ATOM 793 C C . SER A 1 96 ? 10.411 8.724 3.632 1.00 63.19 96 SER A C 1
ATOM 795 O O . SER A 1 96 ? 11.107 8.039 2.881 1.00 63.19 96 SER A O 1
ATOM 797 N N . ARG A 1 97 ? 10.313 10.053 3.480 1.00 66.44 97 ARG A N 1
ATOM 798 C CA . ARG A 1 97 ? 10.932 10.829 2.380 1.00 66.44 97 ARG A CA 1
ATOM 799 C C . ARG A 1 97 ? 10.307 10.606 0.993 1.00 66.44 97 ARG A C 1
ATOM 801 O O . ARG A 1 97 ? 10.956 10.891 -0.015 1.00 66.44 97 ARG A O 1
ATOM 808 N N . GLN A 1 98 ? 9.077 10.102 0.921 1.00 69.88 98 GLN A N 1
ATOM 809 C CA . GLN A 1 98 ? 8.271 10.136 -0.302 1.00 69.88 98 GLN A CA 1
ATOM 810 C C . GLN A 1 98 ? 7.250 11.276 -0.271 1.00 69.88 98 GLN A C 1
ATOM 812 O O . GLN A 1 98 ? 7.030 11.913 0.763 1.00 69.88 98 GLN A O 1
ATOM 817 N N . ARG A 1 99 ? 6.639 11.548 -1.433 1.00 71.44 99 ARG A N 1
ATOM 818 C CA . ARG A 1 99 ? 5.437 12.383 -1.493 1.00 71.44 99 ARG A CA 1
ATOM 819 C C . ARG A 1 99 ? 4.346 11.731 -0.630 1.00 71.44 99 ARG A C 1
ATOM 821 O O . ARG A 1 99 ? 4.326 10.503 -0.530 1.00 71.44 99 ARG A O 1
ATOM 828 N N . PRO A 1 100 ? 3.458 12.520 -0.004 1.00 74.94 100 PRO A N 1
ATOM 829 C CA . PRO A 1 100 ? 2.330 11.967 0.730 1.00 74.94 100 PRO A CA 1
ATOM 830 C C . PRO A 1 100 ? 1.551 10.960 -0.132 1.00 74.94 100 PRO A C 1
ATOM 832 O O . PRO A 1 100 ? 1.362 11.229 -1.324 1.00 74.94 100 PRO A O 1
ATOM 835 N N . PRO A 1 101 ? 1.103 9.827 0.440 1.00 80.56 101 PRO A N 1
ATOM 836 C CA . PRO A 1 101 ? 0.268 8.873 -0.276 1.00 80.56 101 PRO A CA 1
ATOM 837 C C . PRO A 1 101 ? -0.971 9.562 -0.845 1.00 80.56 101 PRO A C 1
ATOM 839 O O . PRO A 1 101 ? -1.619 10.353 -0.158 1.00 80.56 101 PRO A O 1
ATOM 842 N N . HIS A 1 102 ? -1.299 9.259 -2.098 1.00 87.31 102 HIS A N 1
ATOM 843 C CA . HIS A 1 102 ? -2.541 9.712 -2.705 1.00 87.31 102 HIS A CA 1
ATOM 844 C C . HIS A 1 102 ? -3.676 8.776 -2.293 1.00 87.31 102 HIS A C 1
ATOM 846 O O . HIS A 1 102 ? -3.647 7.589 -2.617 1.00 87.31 102 HIS A O 1
ATOM 852 N N . VAL A 1 103 ? -4.669 9.321 -1.597 1.00 89.44 103 VAL A N 1
ATOM 853 C CA . VAL A 1 103 ? -5.844 8.586 -1.132 1.00 89.44 103 VAL A CA 1
ATOM 854 C C . VAL A 1 103 ? -7.071 9.144 -1.838 1.00 89.44 103 VAL A C 1
ATOM 856 O O . VAL A 1 103 ? -7.276 10.354 -1.859 1.00 89.44 103 VAL A O 1
ATOM 859 N N . CYS A 1 104 ? -7.882 8.266 -2.419 1.00 90.19 104 CYS A N 1
ATOM 860 C CA . CYS A 1 104 ? -9.127 8.631 -3.082 1.00 90.19 104 CYS A CA 1
ATOM 861 C C . CYS A 1 104 ? -10.139 7.491 -2.973 1.00 90.19 104 CYS A C 1
ATOM 863 O O . CYS A 1 104 ? -9.763 6.328 -2.811 1.00 90.19 104 CYS A O 1
ATOM 865 N N . SER A 1 105 ? -11.423 7.824 -3.072 1.00 89.88 105 SER A N 1
ATOM 866 C CA . SER A 1 105 ? -12.465 6.830 -3.298 1.00 89.88 105 SER A CA 1
ATOM 867 C C . SER A 1 105 ? -12.400 6.337 -4.744 1.00 89.88 105 SER A C 1
ATOM 869 O O . SER A 1 105 ? -12.118 7.097 -5.669 1.00 89.88 105 SER A O 1
ATOM 871 N N . VAL A 1 106 ? -12.659 5.047 -4.929 1.00 88.88 106 VAL A N 1
ATOM 872 C CA . VAL A 1 106 ? -12.776 4.413 -6.241 1.00 88.88 106 VAL A CA 1
ATOM 873 C C . VAL A 1 106 ? -14.176 3.824 -6.320 1.00 88.88 106 VAL A C 1
ATOM 875 O O . VAL A 1 106 ? -14.504 2.914 -5.562 1.00 88.88 106 VAL A O 1
ATOM 878 N N . THR A 1 107 ? -15.016 4.391 -7.182 1.00 87.81 107 THR A N 1
ATOM 879 C CA . THR A 1 107 ? -16.456 4.085 -7.239 1.00 87.81 107 THR A CA 1
ATOM 880 C C . THR A 1 107 ? -16.842 3.164 -8.389 1.00 87.81 107 THR A C 1
ATOM 882 O O . THR A 1 107 ? -17.899 2.544 -8.339 1.00 87.81 107 THR A O 1
ATOM 885 N N . ASP A 1 108 ? -16.001 3.060 -9.416 1.00 89.50 108 ASP A N 1
ATOM 886 C CA . ASP A 1 108 ? -16.269 2.276 -10.617 1.00 89.50 108 ASP A CA 1
ATOM 887 C C . ASP A 1 108 ? -14.980 1.686 -11.213 1.00 89.50 108 ASP A C 1
ATOM 889 O O . ASP A 1 108 ? -13.862 1.966 -10.769 1.00 89.50 108 ASP A O 1
ATOM 893 N N . ALA A 1 109 ? -15.145 0.830 -12.223 1.00 88.06 109 ALA A N 1
ATOM 894 C CA . ALA A 1 109 ? -14.038 0.145 -12.883 1.00 88.06 109 ALA A CA 1
ATOM 895 C C . ALA A 1 109 ? -13.089 1.104 -13.622 1.00 88.06 109 ALA A C 1
ATOM 897 O O . ALA A 1 109 ? -11.891 0.835 -13.697 1.00 88.06 109 ALA A O 1
ATOM 898 N N . VAL A 1 110 ? -13.597 2.223 -14.147 1.00 87.44 110 VAL A N 1
ATOM 899 C CA . VAL A 1 110 ? -12.781 3.212 -14.865 1.00 87.44 110 VAL A CA 1
ATOM 900 C C . VAL A 1 110 ? -11.876 3.942 -13.878 1.00 87.44 110 VAL A C 1
ATOM 902 O O . VAL A 1 110 ? -10.672 4.042 -14.107 1.00 87.44 110 VAL A O 1
ATOM 905 N N . GLY A 1 111 ? -12.427 4.373 -12.744 1.00 87.94 111 GLY A N 1
ATOM 906 C CA . GLY A 1 111 ? -11.679 4.949 -11.636 1.00 87.94 111 GLY A CA 1
ATOM 907 C C . GLY A 1 111 ? -10.671 3.966 -11.048 1.00 87.94 111 GLY A C 1
ATOM 908 O O . GLY A 1 111 ? -9.564 4.371 -10.702 1.00 87.94 111 GLY A O 1
ATOM 909 N N . LEU A 1 112 ? -11.007 2.673 -10.989 1.00 89.25 112 LEU A N 1
ATOM 910 C CA . LEU A 1 112 ? -10.083 1.639 -10.525 1.00 89.25 112 LEU A CA 1
ATOM 911 C C . LEU A 1 112 ? -8.880 1.508 -11.454 1.00 89.25 112 LEU A C 1
ATOM 913 O O . LEU A 1 112 ? -7.746 1.559 -10.987 1.00 89.25 112 LEU A O 1
ATOM 917 N N . ILE A 1 113 ? -9.117 1.372 -12.758 1.00 87.38 11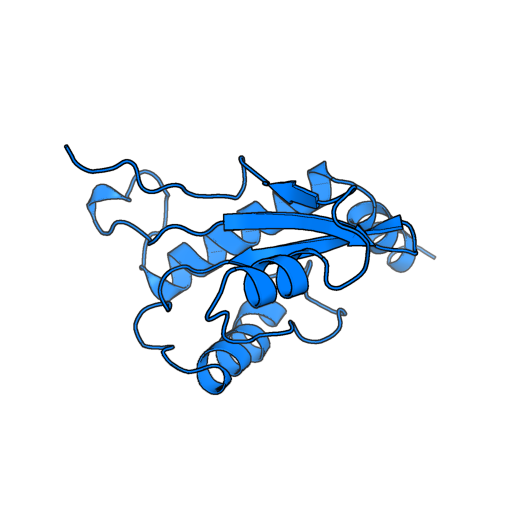3 ILE A N 1
ATOM 918 C CA . ILE A 1 113 ? -8.035 1.291 -13.742 1.00 87.38 113 ILE A CA 1
ATOM 919 C C . ILE A 1 113 ? -7.204 2.573 -13.693 1.00 87.38 113 ILE A C 1
ATOM 921 O O . ILE A 1 113 ? -5.991 2.491 -13.555 1.00 87.38 113 ILE A O 1
ATOM 925 N N . GLY A 1 114 ? -7.843 3.746 -13.705 1.00 87.06 114 GLY A N 1
ATOM 926 C CA . GLY A 1 114 ? -7.146 5.030 -13.635 1.00 87.06 114 GLY A CA 1
ATOM 927 C C . GLY A 1 114 ? -6.314 5.211 -12.362 1.00 87.06 114 GLY A C 1
ATOM 928 O O . GLY A 1 114 ? -5.253 5.829 -12.408 1.00 87.06 114 GLY A O 1
ATOM 929 N N . TYR A 1 115 ? -6.757 4.650 -11.233 1.00 89.69 115 TYR A N 1
ATOM 930 C CA . TYR A 1 115 ? -5.973 4.623 -10.001 1.00 89.69 115 TYR A CA 1
ATOM 931 C C . TYR A 1 115 ? -4.753 3.707 -10.128 1.00 89.69 115 TYR A C 1
ATOM 933 O O . TYR A 1 115 ? -3.648 4.129 -9.802 1.00 89.69 115 TYR A O 1
ATOM 941 N N . LEU A 1 116 ? -4.943 2.484 -10.630 1.00 88.12 116 LEU A N 1
ATOM 942 C CA . LEU A 1 116 ? -3.880 1.482 -10.747 1.00 88.12 116 LEU A CA 1
ATOM 943 C C . LEU A 1 116 ? -2.866 1.778 -11.863 1.00 88.12 116 LEU A C 1
ATOM 945 O O . LEU A 1 116 ? -1.760 1.243 -11.834 1.00 88.12 116 LEU A O 1
ATOM 949 N N . THR A 1 117 ? -3.237 2.608 -12.83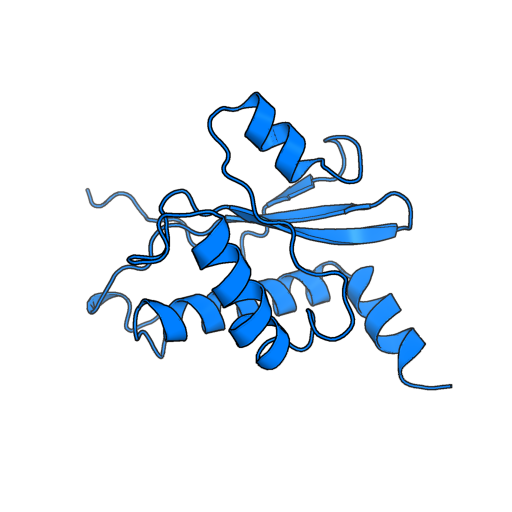9 1.00 85.12 117 THR A N 1
ATOM 950 C CA . THR A 1 117 ? -2.388 3.036 -13.961 1.00 85.12 117 THR A CA 1
ATOM 951 C C . THR A 1 117 ? -2.124 4.541 -13.911 1.00 85.12 117 THR A C 1
ATOM 953 O O . THR A 1 117 ? -2.157 5.236 -14.929 1.00 85.12 117 THR A O 1
ATOM 956 N N . LYS A 1 118 ? -1.982 5.098 -12.707 1.00 79.00 118 LYS A N 1
ATOM 957 C CA . LYS A 1 118 ? -1.889 6.550 -12.520 1.00 79.00 118 LYS A CA 1
ATOM 958 C C . LYS A 1 118 ? -0.608 7.128 -13.120 1.00 79.00 118 LYS A C 1
ATOM 960 O O . LYS A 1 118 ? -0.595 8.283 -13.546 1.00 79.00 118 LYS A O 1
ATOM 965 N N . GLU A 1 119 ? 0.469 6.352 -13.128 1.00 74.75 119 GLU A N 1
ATOM 966 C CA . GLU A 1 119 ? 1.790 6.838 -13.518 1.00 74.75 119 GLU A CA 1
ATOM 967 C C . GLU A 1 119 ? 2.139 6.441 -14.968 1.00 74.75 119 GLU A C 1
ATOM 969 O O . GLU A 1 119 ? 2.934 7.132 -15.618 1.00 74.75 119 GLU A O 1
ATOM 974 N N . THR A 1 120 ? 1.515 5.387 -15.520 1.00 66.56 120 THR A N 1
ATOM 975 C CA . THR A 1 120 ? 1.791 4.810 -16.853 1.00 66.56 120 THR A CA 1
ATOM 976 C C . THR A 1 120 ? 0.591 4.104 -17.522 1.00 66.56 120 THR A C 1
ATOM 978 O O . THR A 1 120 ? -0.552 4.230 -17.110 1.00 66.56 120 THR A O 1
ATOM 981 N N . SER A 1 121 ? 0.845 3.375 -18.620 1.00 62.03 121 SER A N 1
ATOM 982 C CA . SER A 1 121 ? -0.121 2.499 -19.298 1.00 62.03 121 SER A CA 1
ATOM 983 C C . SER A 1 121 ? -0.275 1.134 -18.606 1.00 62.03 121 SER A C 1
ATOM 985 O O . SER A 1 121 ? 0.698 0.587 -18.094 1.00 62.03 121 SER A O 1
ATOM 987 N N . SER A 1 122 ? -1.445 0.502 -18.746 1.00 60.03 122 SER A N 1
ATOM 988 C CA . SER A 1 122 ? -1.825 -0.807 -18.171 1.00 60.03 122 SER A CA 1
ATOM 989 C C . SER A 1 122 ? -0.893 -2.002 -18.435 1.00 60.03 122 SER A C 1
ATOM 991 O O . SER A 1 122 ? -1.053 -3.043 -17.803 1.00 60.03 122 SER A O 1
ATOM 993 N N . GLN A 1 123 ? 0.081 -1.890 -19.340 1.00 62.75 123 GLN A N 1
ATOM 994 C CA . GLN A 1 123 ? 0.973 -2.991 -19.719 1.00 62.75 123 GLN A CA 1
ATOM 995 C C . GLN A 1 123 ? 2.008 -3.370 -18.646 1.00 62.75 123 GLN A C 1
ATOM 997 O O . GLN A 1 123 ? 2.669 -4.395 -18.788 1.00 62.75 123 GLN A O 1
ATOM 1002 N N . ARG A 1 124 ? 2.173 -2.563 -17.588 1.00 72.12 124 ARG A N 1
ATOM 1003 C CA . ARG A 1 124 ? 3.201 -2.771 -16.549 1.00 72.12 124 ARG A CA 1
ATOM 1004 C C . ARG A 1 124 ? 2.648 -2.737 -15.124 1.00 72.12 124 ARG A C 1
ATOM 1006 O O . ARG A 1 124 ? 3.311 -2.276 -14.199 1.00 72.12 124 ARG A O 1
ATOM 1013 N N . MET A 1 125 ? 1.418 -3.217 -14.969 1.00 84.12 125 MET A N 1
ATOM 1014 C CA . MET A 1 125 ? 0.744 -3.386 -13.685 1.00 84.12 125 MET A CA 1
ATOM 1015 C C . MET A 1 125 ? 0.725 -4.869 -13.303 1.00 84.12 125 MET A C 1
ATOM 1017 O O . MET A 1 125 ? 0.307 -5.712 -14.097 1.00 84.12 125 MET A O 1
ATOM 1021 N N . ALA A 1 126 ? 1.122 -5.185 -12.074 1.00 88.00 126 ALA A N 1
ATOM 1022 C CA . ALA A 1 126 ? 1.090 -6.537 -11.531 1.00 88.00 126 ALA A CA 1
ATOM 1023 C C . ALA A 1 126 ? 0.437 -6.565 -10.146 1.00 88.00 126 ALA A C 1
ATOM 1025 O O . ALA A 1 126 ? 0.644 -5.673 -9.324 1.00 88.00 126 ALA A O 1
ATOM 1026 N N . LEU A 1 127 ? -0.336 -7.616 -9.875 1.00 90.50 127 LEU A N 1
ATOM 1027 C CA . LEU A 1 127 ? -0.842 -7.910 -8.538 1.00 90.50 127 LEU A CA 1
ATOM 1028 C C . LEU A 1 127 ? 0.282 -8.520 -7.693 1.00 90.50 127 LEU A C 1
ATOM 1030 O O . LEU A 1 127 ? 0.870 -9.534 -8.065 1.00 90.50 127 LEU A O 1
ATOM 1034 N N . ASP A 1 128 ? 0.540 -7.940 -6.527 1.00 91.69 128 ASP A N 1
ATOM 1035 C CA . ASP A 1 128 ? 1.472 -8.484 -5.546 1.00 91.69 128 ASP A CA 1
ATOM 1036 C C . ASP A 1 128 ? 0.749 -9.520 -4.685 1.00 91.69 128 ASP A C 1
ATOM 1038 O O . ASP A 1 128 ? 0.154 -9.216 -3.646 1.00 91.69 128 ASP A O 1
ATOM 1042 N N . VAL A 1 129 ? 0.767 -10.766 -5.151 1.00 87.56 129 VAL A N 1
ATOM 1043 C CA . VAL A 1 129 ? 0.078 -11.889 -4.499 1.00 87.56 129 VAL A CA 1
ATOM 1044 C C . VAL A 1 129 ? 0.631 -12.155 -3.095 1.00 87.56 129 VAL A C 1
ATOM 1046 O O . VAL A 1 129 ? -0.121 -12.551 -2.208 1.00 87.56 129 VAL A O 1
ATOM 1049 N N . MET A 1 130 ? 1.920 -11.890 -2.861 1.00 87.31 130 MET A N 1
ATOM 1050 C CA . MET A 1 130 ? 2.581 -12.151 -1.577 1.00 87.31 130 MET A CA 1
ATOM 1051 C C . MET A 1 130 ? 2.158 -11.146 -0.502 1.00 87.31 130 MET A C 1
ATOM 1053 O O . MET A 1 130 ? 1.955 -11.506 0.668 1.00 87.31 130 MET A O 1
ATOM 1057 N N . ALA A 1 131 ? 2.003 -9.879 -0.891 1.00 88.31 131 ALA A N 1
ATOM 1058 C CA . ALA A 1 131 ? 1.521 -8.832 -0.002 1.00 88.31 131 ALA A CA 1
ATOM 1059 C C . ALA A 1 131 ? -0.002 -8.776 0.104 1.00 88.31 131 ALA A C 1
ATOM 1061 O O . ALA A 1 131 ? -0.511 -8.340 1.134 1.00 88.31 131 ALA A O 1
ATOM 1062 N N . SER A 1 132 ? -0.735 -9.238 -0.905 1.00 90.00 132 SER A N 1
ATOM 1063 C CA . SER A 1 132 ? -2.198 -9.239 -0.882 1.00 90.00 132 SER A CA 1
ATOM 1064 C C . SER A 1 132 ? -2.755 -10.261 0.110 1.00 90.00 132 SER A C 1
ATOM 1066 O O . SER A 1 132 ? -2.128 -11.273 0.426 1.00 90.00 132 SER A O 1
ATOM 1068 N N . ASN A 1 133 ? -3.943 -9.993 0.643 1.00 85.25 133 ASN A N 1
ATOM 1069 C CA . ASN A 1 133 ? -4.750 -10.990 1.335 1.00 85.25 133 ASN A CA 1
ATOM 1070 C C . ASN A 1 133 ? -6.115 -11.070 0.660 1.00 85.25 133 ASN A C 1
ATOM 1072 O O . ASN A 1 133 ? -6.888 -10.113 0.638 1.00 85.25 133 ASN A O 1
ATOM 1076 N N . PHE A 1 134 ? -6.404 -12.246 0.123 1.00 77.94 134 PHE A N 1
ATOM 1077 C CA . PHE A 1 134 ? -7.707 -12.582 -0.420 1.00 77.94 134 PHE A CA 1
ATOM 1078 C C . PHE A 1 134 ? -8.540 -13.163 0.718 1.00 77.94 134 PHE A C 1
ATOM 1080 O O . PHE A 1 134 ? -8.046 -13.976 1.502 1.00 77.94 134 PHE A O 1
ATOM 1087 N N . VAL A 1 135 ? -9.795 -12.742 0.840 1.00 67.25 135 VAL A N 1
ATOM 1088 C CA . VAL A 1 135 ? -10.731 -13.469 1.697 1.00 67.25 135 VAL A CA 1
ATOM 1089 C C . VAL A 1 135 ? -11.160 -14.696 0.905 1.00 67.25 135 VAL A C 1
ATOM 1091 O O . VAL A 1 135 ? -11.777 -14.551 -0.148 1.00 67.25 135 VAL A O 1
ATOM 1094 N N . SER A 1 136 ? -10.815 -15.893 1.386 1.00 50.47 136 SER A N 1
ATOM 1095 C CA . SER A 1 136 ? -11.480 -17.103 0.902 1.00 50.47 136 SER A CA 1
ATOM 1096 C C . SER A 1 136 ? -12.970 -16.965 1.206 1.00 50.47 136 SER A C 1
ATOM 1098 O O . SER A 1 136 ? -13.301 -16.644 2.354 1.00 50.47 136 SER A O 1
ATOM 1100 N N . PRO A 1 137 ? -13.871 -17.186 0.232 1.00 41.19 137 PRO A N 1
ATOM 1101 C CA . PRO A 1 137 ? -15.288 -17.275 0.537 1.00 41.19 137 PRO A CA 1
ATOM 1102 C C . PRO A 1 137 ? -15.463 -18.342 1.618 1.00 41.19 137 PRO A C 1
ATOM 1104 O O . PRO A 1 137 ? -14.968 -19.463 1.494 1.00 41.19 137 PRO A O 1
ATOM 1107 N N . SER A 1 138 ? -16.090 -17.952 2.723 1.00 43.44 138 SER A N 1
ATOM 1108 C CA . SER A 1 138 ? -16.589 -18.903 3.705 1.00 43.44 138 SER A CA 1
ATOM 1109 C C . SER A 1 138 ? -17.717 -19.659 3.006 1.00 43.44 138 SER A C 1
ATOM 1111 O O . SER A 1 138 ? -18.759 -19.061 2.742 1.00 43.44 138 SER A O 1
ATOM 1113 N N . PHE A 1 139 ? -17.451 -20.899 2.593 1.00 35.38 139 PHE A N 1
ATOM 1114 C CA . PHE A 1 139 ? -18.490 -21.838 2.173 1.00 35.38 139 PHE A CA 1
ATOM 1115 C C . PHE A 1 139 ? -19.227 -22.368 3.401 1.00 35.38 139 PHE A C 1
ATOM 1117 O O . PHE A 1 139 ? -18.549 -22.575 4.437 1.00 35.38 139 PHE A O 1
#

Secondary structure (DSSP, 8-state):
--SHHHHHHHHT-HHHHHHHHHHHHHHHHHHHH--SSGGGGGG--PPPBEEEEEE-TTS-EEEEEE-SS--SS--SHHHHHHHIIIIIHHH-TTTTTSPPPP-----SHHHHHHHHTSSS-GGGEEE-TTT-B------